Protein AF-A0A8K1C654-F1 (afdb_monomer_lite)

pLDDT: mean 76.49, std 17.49, range [36.84, 96.5]

Structure (mmCIF, N/CA/C/O backbone):
data_AF-A0A8K1C654-F1
#
_entry.id   AF-A0A8K1C654-F1
#
loop_
_atom_site.group_PDB
_atom_site.id
_atom_site.type_symbol
_atom_site.label_atom_id
_atom_site.label_alt_id
_atom_site.label_comp_id
_atom_site.label_asym_id
_atom_site.label_entity_id
_atom_site.label_seq_id
_atom_site.pdbx_PDB_ins_code
_atom_site.Cartn_x
_atom_site.Cartn_y
_atom_site.Cartn_z
_atom_site.occupancy
_atom_site.B_iso_or_equiv
_atom_site.auth_seq_id
_atom_site.auth_comp_id
_atom_site.auth_asym_id
_atom_site.auth_atom_id
_atom_site.pdbx_PDB_model_num
ATOM 1 N N . MET A 1 1 ? -2.572 26.449 1.971 1.00 36.84 1 MET A N 1
ATOM 2 C CA . MET A 1 1 ? -2.822 25.051 1.537 1.00 36.84 1 MET A CA 1
ATOM 3 C C . MET A 1 1 ? -2.117 24.700 0.205 1.00 36.84 1 MET A C 1
ATOM 5 O O . MET A 1 1 ? -2.751 24.162 -0.690 1.00 36.84 1 MET A O 1
ATOM 9 N N . GLY A 1 2 ? -0.809 24.966 0.034 1.00 41.00 2 GLY A N 1
ATOM 10 C CA . GLY A 1 2 ? -0.188 24.984 -1.315 1.00 41.00 2 GLY A CA 1
ATOM 11 C C . GLY A 1 2 ? 1.053 24.114 -1.557 1.00 41.00 2 GLY A C 1
ATOM 12 O O . GLY A 1 2 ? 1.632 24.205 -2.636 1.00 41.00 2 GLY A O 1
ATOM 13 N N . LYS A 1 3 ? 1.499 23.308 -0.580 1.00 36.88 3 LYS A N 1
ATOM 14 C CA . LYS A 1 3 ? 2.767 22.553 -0.691 1.00 36.88 3 LYS A CA 1
ATOM 15 C C . LYS A 1 3 ? 2.602 21.093 -1.140 1.00 36.88 3 LYS A C 1
ATOM 17 O O . LYS A 1 3 ? 3.445 20.599 -1.872 1.00 36.88 3 LYS A O 1
ATOM 22 N N . ARG A 1 4 ? 1.498 20.420 -0.781 1.00 42.66 4 ARG A N 1
ATOM 23 C CA . ARG A 1 4 ? 1.292 18.989 -1.105 1.00 42.66 4 ARG A CA 1
ATOM 24 C C . ARG A 1 4 ? 0.936 18.721 -2.575 1.00 42.66 4 ARG A C 1
ATOM 26 O O . ARG A 1 4 ? 1.302 17.676 -3.088 1.00 42.66 4 ARG A O 1
ATOM 33 N N . LYS A 1 5 ? 0.261 19.658 -3.261 1.00 37.62 5 LYS A N 1
ATOM 34 C CA . LYS A 1 5 ? -0.051 19.527 -4.701 1.00 37.62 5 LYS A CA 1
ATOM 35 C C . LYS A 1 5 ? 1.206 19.586 -5.579 1.00 37.62 5 LYS A C 1
ATOM 37 O O . LYS A 1 5 ? 1.345 18.761 -6.470 1.00 37.62 5 LYS A O 1
ATOM 42 N N . ARG A 1 6 ? 2.152 20.473 -5.246 1.00 40.56 6 ARG A N 1
ATOM 43 C CA . ARG A 1 6 ? 3.426 20.620 -5.971 1.00 40.56 6 ARG A CA 1
ATOM 44 C C . ARG A 1 6 ? 4.275 19.346 -5.964 1.00 40.56 6 ARG A C 1
ATOM 46 O O . ARG A 1 6 ? 4.828 18.999 -6.994 1.00 40.56 6 ARG A O 1
ATOM 53 N N . GLY A 1 7 ? 4.311 18.616 -4.846 1.00 48.00 7 GLY A N 1
ATOM 54 C CA . GLY A 1 7 ? 5.056 17.354 -4.759 1.00 48.00 7 GLY A CA 1
ATOM 55 C C . GLY A 1 7 ? 4.501 16.237 -5.650 1.00 48.00 7 GLY A C 1
ATOM 56 O O . GLY A 1 7 ? 5.268 15.397 -6.097 1.00 48.00 7 GLY A O 1
ATOM 57 N N . ASN A 1 8 ? 3.193 16.241 -5.942 1.00 46.19 8 ASN A N 1
ATOM 58 C CA . ASN A 1 8 ? 2.560 15.255 -6.827 1.00 46.19 8 ASN A CA 1
ATOM 59 C C . ASN A 1 8 ? 2.776 15.568 -8.317 1.00 46.19 8 ASN A C 1
ATOM 61 O O . ASN A 1 8 ? 2.982 14.646 -9.094 1.00 46.19 8 ASN A O 1
ATOM 65 N N . GLU A 1 9 ? 2.751 16.845 -8.707 1.00 50.00 9 GLU A N 1
ATOM 66 C CA . GLU A 1 9 ? 3.014 17.272 -10.093 1.00 50.00 9 GLU A CA 1
ATOM 67 C C . GLU A 1 9 ? 4.496 17.111 -10.461 1.00 50.00 9 GLU A C 1
ATOM 69 O O . GLU A 1 9 ? 4.834 16.616 -11.534 1.00 50.00 9 GLU A O 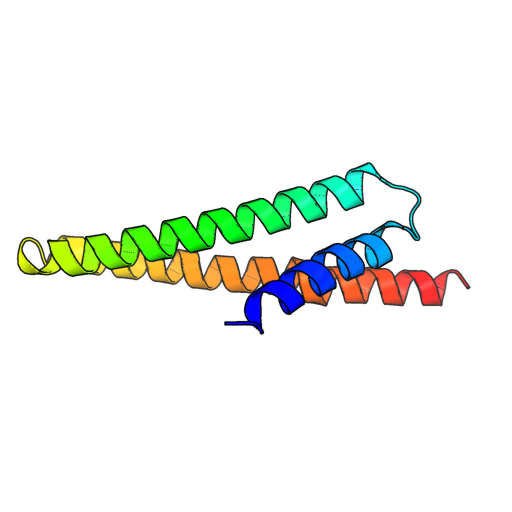1
ATOM 74 N N . GLU A 1 10 ? 5.397 17.445 -9.534 1.00 54.31 10 GLU A N 1
ATOM 75 C CA . GLU A 1 10 ? 6.838 17.228 -9.698 1.00 54.31 10 GLU A CA 1
ATOM 76 C C . GLU A 1 10 ? 7.189 15.728 -9.753 1.00 54.31 10 GLU A C 1
ATOM 78 O O . GLU A 1 10 ? 8.169 15.323 -10.376 1.00 54.31 10 GLU A O 1
ATOM 83 N N . PHE A 1 11 ? 6.363 14.896 -9.118 1.00 53.69 11 PHE A N 1
ATOM 84 C CA . PHE A 1 11 ? 6.481 13.447 -9.101 1.00 53.69 11 PHE A CA 1
ATOM 85 C C . PHE A 1 11 ? 6.057 12.801 -10.434 1.00 53.69 11 PHE A C 1
ATOM 87 O O . PHE A 1 11 ? 6.829 12.027 -11.003 1.00 53.69 11 PHE A O 1
ATOM 94 N N . ASP A 1 12 ? 4.890 13.169 -10.974 1.00 54.09 12 ASP A N 1
ATOM 95 C CA . ASP A 1 12 ? 4.419 12.651 -12.268 1.00 54.09 12 ASP A CA 1
ATOM 96 C C . ASP A 1 12 ? 5.346 13.086 -13.421 1.00 54.09 12 ASP A C 1
ATOM 98 O O . ASP A 1 12 ? 5.575 12.318 -14.359 1.00 54.09 12 ASP A O 1
ATOM 102 N N . SER A 1 13 ? 5.946 14.280 -13.312 1.00 57.28 13 SER A N 1
ATOM 103 C CA . SER A 1 13 ? 6.970 14.774 -14.242 1.00 57.28 13 SER A CA 1
ATOM 104 C C . SER A 1 13 ? 8.271 13.962 -14.170 1.00 57.28 13 SER A C 1
ATOM 106 O O . SER A 1 13 ? 8.830 13.605 -15.205 1.00 57.28 13 SER A O 1
ATOM 108 N N . LYS A 1 14 ? 8.751 13.625 -12.962 1.00 56.38 14 LYS A N 1
ATOM 109 C CA . LYS A 1 14 ? 10.006 12.869 -12.762 1.00 56.38 14 LYS A CA 1
ATOM 110 C C . LYS A 1 14 ? 9.889 11.391 -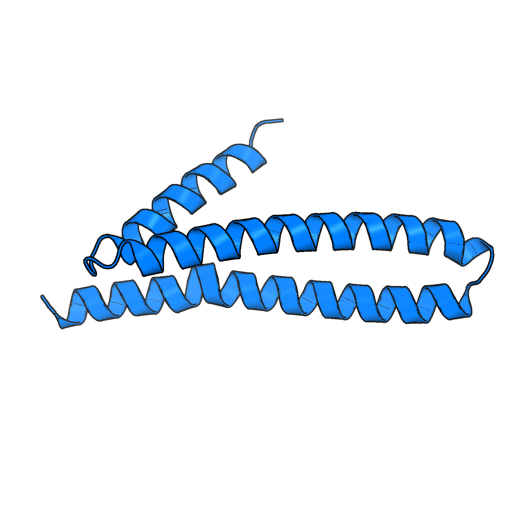13.140 1.00 56.38 14 LYS A C 1
ATOM 112 O O . LYS A 1 14 ? 10.870 10.817 -13.603 1.00 56.38 14 LYS A O 1
ATOM 117 N N . LEU A 1 15 ? 8.716 10.774 -12.966 1.00 57.22 15 LEU A N 1
ATOM 118 C CA . LEU A 1 15 ? 8.453 9.429 -13.491 1.00 57.22 15 LEU A CA 1
ATOM 119 C C . LEU A 1 15 ? 8.461 9.414 -15.021 1.00 57.22 15 LEU A C 1
ATOM 121 O O . LEU A 1 15 ? 9.067 8.525 -15.612 1.00 57.22 15 LEU A O 1
ATOM 125 N N . GLY A 1 16 ? 7.841 10.416 -15.654 1.00 55.72 16 GLY A N 1
ATOM 126 C CA . GLY A 1 16 ? 7.908 10.594 -17.105 1.00 55.72 16 GLY A CA 1
ATOM 127 C C . GLY A 1 16 ? 9.354 10.660 -17.598 1.00 55.72 16 GLY A C 1
ATOM 128 O O . GLY A 1 16 ? 9.735 9.907 -18.485 1.00 55.72 16 GLY A O 1
ATOM 129 N N . GLU A 1 17 ? 10.204 11.469 -16.960 1.00 56.44 17 GLU A N 1
ATOM 130 C CA . GLU A 1 17 ? 11.631 11.567 -17.310 1.00 56.44 17 GLU A CA 1
ATOM 131 C C . GLU A 1 17 ? 12.401 10.246 -17.175 1.00 56.44 17 GLU A C 1
ATOM 133 O O . GLU A 1 17 ? 13.303 9.992 -17.966 1.00 56.44 17 GLU A O 1
ATOM 138 N N . VAL A 1 18 ? 12.064 9.398 -16.201 1.00 56.94 18 VAL A N 1
ATOM 139 C CA . VAL A 1 18 ? 12.733 8.104 -15.979 1.00 56.94 18 VAL A CA 1
ATOM 140 C C . VAL A 1 18 ? 12.404 7.090 -17.081 1.00 56.94 18 VAL A C 1
ATOM 142 O O . VAL A 1 18 ? 13.286 6.343 -17.499 1.00 56.94 18 VAL A O 1
ATOM 145 N N . PHE A 1 19 ? 11.170 7.088 -17.589 1.00 55.69 19 PHE A N 1
ATOM 146 C CA . PHE A 1 19 ? 10.712 6.112 -18.587 1.00 55.69 19 PHE A CA 1
ATOM 147 C C . PHE A 1 19 ? 10.751 6.620 -20.040 1.00 55.69 19 PHE A C 1
ATOM 149 O O . PHE A 1 19 ? 10.790 5.809 -20.967 1.00 55.69 19 PHE A O 1
ATOM 156 N N . LEU A 1 20 ? 10.839 7.938 -20.262 1.00 50.25 20 LEU A N 1
ATOM 157 C CA . LEU A 1 20 ? 10.991 8.540 -21.595 1.00 50.25 20 LEU A CA 1
ATOM 158 C C . LEU A 1 20 ? 12.315 8.172 -22.288 1.00 50.25 20 LEU A C 1
ATOM 160 O O . LEU A 1 20 ? 12.375 8.197 -23.514 1.00 50.25 20 LEU A O 1
ATOM 164 N N . PHE A 1 21 ? 13.362 7.783 -21.550 1.00 49.09 21 PHE A N 1
ATOM 165 C CA . PHE A 1 21 ? 14.647 7.388 -22.152 1.00 49.09 21 PHE A CA 1
ATOM 166 C C . PHE A 1 21 ? 14.704 5.923 -22.628 1.00 49.09 21 PHE A C 1
ATOM 168 O O . PHE A 1 21 ? 15.678 5.556 -23.278 1.00 49.09 21 PHE A O 1
ATOM 175 N N . GLY A 1 22 ? 13.681 5.098 -22.356 1.00 50.28 22 GLY A N 1
ATOM 176 C CA . GLY A 1 22 ? 13.646 3.681 -22.757 1.00 50.28 22 GLY A CA 1
ATOM 177 C C . GLY A 1 22 ? 12.711 3.338 -23.924 1.00 50.28 22 GLY A C 1
ATOM 178 O O . GLY A 1 22 ? 12.732 2.209 -24.398 1.00 50.28 22 GLY A O 1
ATOM 179 N N . GLY A 1 23 ? 11.863 4.266 -24.386 1.00 51.34 23 GLY A N 1
ATOM 180 C CA . GLY A 1 23 ? 10.869 3.971 -25.431 1.00 51.34 23 GLY A CA 1
ATOM 181 C C . GLY A 1 23 ? 9.731 3.033 -24.990 1.00 51.34 23 GLY A C 1
ATOM 182 O O . GLY A 1 23 ? 8.987 2.529 -25.829 1.00 51.34 23 GLY A O 1
ATOM 183 N N . GLU A 1 24 ? 9.546 2.810 -23.687 1.00 64.81 24 GLU A N 1
ATOM 184 C CA . GLU A 1 24 ? 8.541 1.884 -23.157 1.00 64.81 24 GLU A CA 1
ATOM 185 C C . GLU A 1 24 ? 7.398 2.630 -22.456 1.00 64.81 24 GLU A C 1
ATOM 187 O O . GLU A 1 24 ? 7.282 2.635 -21.231 1.00 64.81 24 GLU A O 1
ATOM 192 N N . ALA A 1 25 ? 6.481 3.215 -23.235 1.00 64.62 25 ALA A N 1
ATOM 193 C CA . ALA A 1 25 ? 5.264 3.868 -22.723 1.00 64.62 25 ALA A CA 1
ATOM 194 C C . ALA A 1 25 ? 4.449 2.983 -21.748 1.00 64.62 25 ALA A C 1
ATOM 196 O O . ALA A 1 25 ? 3.713 3.477 -20.892 1.00 64.62 25 ALA A O 1
ATOM 197 N N . ARG A 1 26 ? 4.595 1.654 -21.853 1.00 65.94 26 ARG A N 1
ATOM 198 C CA . ARG A 1 26 ? 3.997 0.678 -20.931 1.00 65.94 26 ARG A CA 1
ATOM 199 C C . ARG A 1 26 ? 4.616 0.728 -19.533 1.00 65.94 26 ARG A C 1
ATOM 201 O O . ARG A 1 26 ? 3.873 0.634 -18.561 1.00 65.94 26 ARG A O 1
ATOM 208 N N . ALA A 1 27 ? 5.931 0.897 -19.431 1.00 70.31 27 ALA A N 1
ATOM 209 C CA . ALA A 1 27 ? 6.642 0.961 -18.160 1.00 70.31 27 ALA A CA 1
ATOM 210 C C . ALA A 1 27 ? 6.354 2.285 -17.426 1.00 70.31 27 ALA A C 1
ATOM 212 O O . ALA A 1 27 ? 6.072 2.278 -16.228 1.00 70.31 27 ALA A O 1
ATOM 213 N N . GLU A 1 28 ? 6.274 3.401 -18.163 1.00 72.75 28 GLU A N 1
ATOM 214 C CA . GLU A 1 28 ? 5.834 4.693 -17.614 1.00 72.75 28 GLU A CA 1
ATOM 215 C C . GLU A 1 28 ? 4.412 4.615 -17.050 1.00 72.75 28 GLU A C 1
ATOM 217 O O . GLU A 1 28 ? 4.146 5.044 -15.924 1.00 72.75 28 GLU A O 1
ATOM 222 N N . LYS A 1 29 ? 3.489 4.031 -17.826 1.00 77.75 29 LYS A N 1
ATOM 223 C CA . LYS A 1 29 ? 2.106 3.833 -17.395 1.00 77.75 29 LYS A CA 1
ATOM 224 C C . LYS A 1 29 ? 2.039 2.942 -16.155 1.00 77.75 29 LYS A C 1
ATOM 226 O O . LYS A 1 29 ? 1.349 3.300 -15.208 1.00 77.75 29 LYS A O 1
ATOM 231 N N . ALA A 1 30 ? 2.777 1.832 -16.129 1.00 76.62 30 ALA A N 1
ATOM 232 C CA . ALA A 1 30 ? 2.819 0.934 -14.977 1.00 76.62 30 ALA A CA 1
ATOM 233 C C . ALA A 1 30 ? 3.328 1.642 -13.710 1.00 76.62 30 ALA A C 1
ATOM 235 O O . ALA A 1 30 ? 2.754 1.461 -12.638 1.00 76.62 30 ALA A O 1
ATOM 236 N N . ALA A 1 31 ? 4.351 2.494 -13.823 1.00 77.12 31 ALA A N 1
ATOM 237 C CA . ALA A 1 31 ? 4.867 3.257 -12.690 1.00 77.12 31 ALA A CA 1
ATOM 238 C C . ALA A 1 31 ? 3.881 4.328 -12.193 1.00 77.12 31 ALA A C 1
ATOM 240 O O . ALA A 1 31 ? 3.714 4.496 -10.983 1.00 77.12 31 ALA A O 1
ATOM 241 N N . LYS A 1 32 ? 3.187 5.017 -13.109 1.00 79.88 32 LYS A N 1
ATOM 242 C CA . LYS A 1 32 ? 2.111 5.966 -12.771 1.00 79.88 32 LYS A CA 1
ATOM 243 C C . LYS A 1 32 ? 0.930 5.267 -12.094 1.00 79.88 32 LYS A C 1
ATOM 245 O O . LYS A 1 32 ? 0.453 5.741 -11.062 1.00 79.88 32 LYS A O 1
ATOM 250 N N . ASP A 1 33 ? 0.502 4.127 -12.633 1.00 83.56 33 ASP A N 1
ATOM 251 C CA . ASP A 1 33 ? -0.569 3.303 -12.065 1.00 83.56 33 ASP A CA 1
ATOM 252 C C . ASP A 1 33 ? -0.180 2.824 -10.654 1.00 83.56 33 ASP A C 1
ATOM 254 O O . ASP A 1 33 ? -0.957 2.975 -9.709 1.00 83.56 33 ASP A O 1
ATOM 258 N N . LEU A 1 34 ? 1.056 2.340 -10.471 1.00 83.38 34 LEU A N 1
ATOM 259 C CA . LEU A 1 34 ? 1.572 1.921 -9.167 1.00 83.38 34 LEU A CA 1
ATOM 260 C C . LEU A 1 34 ? 1.598 3.079 -8.162 1.00 83.38 34 LEU A C 1
ATOM 262 O O . LEU A 1 34 ? 1.133 2.927 -7.035 1.00 83.38 34 LEU A O 1
ATOM 266 N N . ALA A 1 35 ? 2.077 4.254 -8.563 1.00 83.81 35 ALA A N 1
ATOM 267 C CA . ALA A 1 35 ? 2.115 5.419 -7.688 1.00 83.81 35 ALA A CA 1
ATOM 268 C C . ALA A 1 35 ? 0.719 5.916 -7.283 1.00 83.81 35 ALA A C 1
ATOM 270 O O . ALA A 1 35 ? 0.503 6.330 -6.141 1.00 83.81 35 ALA A O 1
ATOM 271 N N . SER A 1 36 ? -0.244 5.865 -8.207 1.00 87.75 36 SER A N 1
ATOM 272 C CA . SER A 1 36 ? -1.650 6.155 -7.914 1.00 87.75 36 SER A CA 1
ATOM 273 C C . SER A 1 36 ? -2.216 5.160 -6.897 1.00 87.75 36 SER A C 1
ATOM 275 O O . SER A 1 36 ? -2.815 5.563 -5.896 1.00 87.75 36 SER A O 1
ATOM 277 N N . ASN A 1 37 ? -1.940 3.867 -7.088 1.00 88.31 37 ASN A N 1
ATOM 278 C CA . ASN A 1 37 ? -2.363 2.815 -6.169 1.00 88.31 37 ASN A CA 1
ATOM 279 C C . ASN A 1 37 ? -1.751 2.992 -4.774 1.00 88.31 37 ASN A C 1
ATOM 281 O O . ASN A 1 37 ? -2.480 2.917 -3.791 1.00 88.31 37 ASN A O 1
ATOM 285 N N . LEU A 1 38 ? -0.461 3.332 -4.661 1.00 89.50 38 LEU A N 1
ATOM 286 C CA . LEU A 1 38 ? 0.178 3.618 -3.368 1.00 89.50 38 LEU A CA 1
AT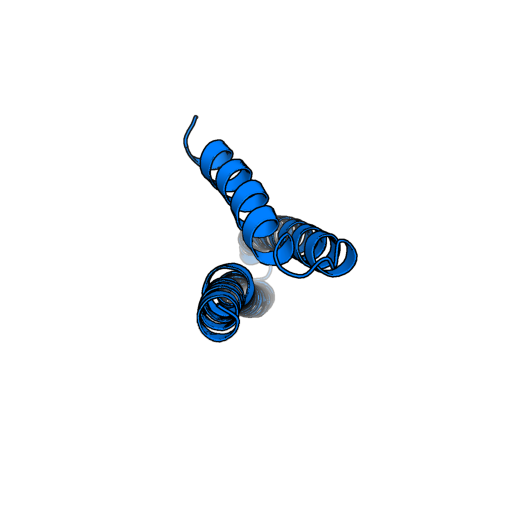OM 287 C C . LEU A 1 38 ? -0.503 4.785 -2.631 1.00 89.50 38 LEU A C 1
ATOM 289 O O . LEU A 1 38 ? -0.749 4.701 -1.425 1.00 89.50 38 LEU A O 1
ATOM 293 N N . LYS A 1 39 ? -0.888 5.852 -3.349 1.00 89.12 39 LYS A N 1
ATOM 294 C CA . LYS A 1 39 ? -1.646 6.978 -2.770 1.00 89.12 39 LYS A CA 1
ATOM 295 C C . LYS A 1 39 ? -3.019 6.537 -2.257 1.00 89.12 39 LYS A C 1
ATOM 297 O O . LYS A 1 39 ? -3.439 6.982 -1.186 1.00 89.12 39 LYS A O 1
ATOM 302 N N . LEU A 1 40 ? -3.720 5.687 -3.009 1.00 93.25 40 LEU A N 1
ATOM 303 C CA . LEU A 1 40 ? -5.016 5.140 -2.603 1.00 93.25 40 LEU A CA 1
ATOM 304 C C . LEU A 1 40 ? -4.879 4.243 -1.371 1.00 93.25 40 LEU A C 1
ATOM 306 O O . LEU A 1 40 ? -5.602 4.454 -0.397 1.00 93.25 40 LEU A O 1
ATOM 310 N N . THR A 1 41 ? -3.920 3.318 -1.368 1.00 92.62 41 THR A N 1
ATOM 311 C CA . THR A 1 41 ? -3.671 2.410 -0.242 1.00 92.62 41 THR A CA 1
ATOM 312 C C . THR A 1 41 ? -3.317 3.176 1.026 1.00 92.62 41 THR A C 1
ATOM 314 O O . THR A 1 41 ? -3.892 2.897 2.074 1.00 92.62 41 THR A O 1
ATOM 317 N N . ARG A 1 42 ? -2.474 4.218 0.946 1.00 92.56 42 ARG A N 1
ATOM 318 C CA . ARG A 1 42 ? -2.202 5.090 2.102 1.00 92.56 42 ARG A CA 1
ATOM 319 C C . ARG A 1 42 ? -3.472 5.735 2.645 1.00 92.56 42 ARG A C 1
ATOM 321 O O . ARG A 1 42 ? -3.706 5.725 3.848 1.00 92.56 42 ARG A O 1
ATOM 328 N N . ARG A 1 43 ? -4.315 6.278 1.7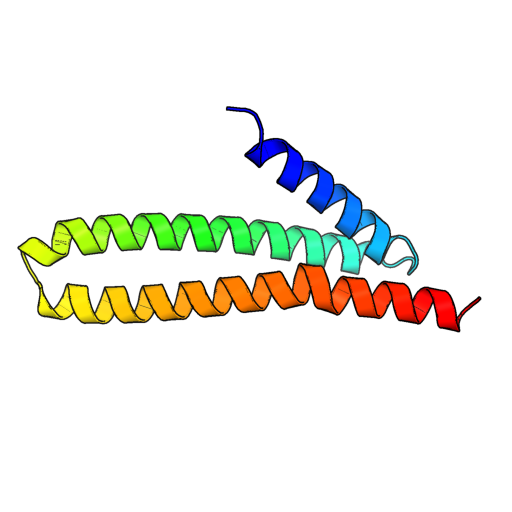64 1.00 93.88 43 ARG A N 1
ATOM 329 C CA . ARG A 1 43 ? -5.568 6.917 2.180 1.00 93.88 43 ARG A CA 1
ATOM 330 C C . ARG A 1 43 ? -6.517 5.923 2.852 1.00 93.88 43 ARG A C 1
ATOM 332 O O . ARG A 1 43 ? -7.194 6.299 3.805 1.00 93.88 43 ARG A O 1
ATOM 339 N N . ILE A 1 44 ? -6.573 4.685 2.364 1.00 94.50 44 ILE A N 1
ATOM 340 C CA . ILE A 1 44 ? -7.342 3.604 2.990 1.00 94.50 44 ILE A CA 1
ATOM 341 C C . ILE A 1 44 ? -6.758 3.275 4.369 1.00 94.50 44 ILE A C 1
ATOM 343 O O . ILE A 1 44 ? -7.516 3.241 5.336 1.00 94.50 44 ILE A O 1
ATOM 347 N N . ASN A 1 45 ? -5.433 3.134 4.485 1.00 95.06 45 ASN A N 1
ATOM 348 C CA . ASN A 1 45 ? -4.750 2.874 5.756 1.00 95.06 45 ASN A CA 1
ATOM 349 C C . ASN A 1 45 ? -5.070 3.954 6.807 1.00 95.06 45 ASN A C 1
ATOM 351 O O . ASN A 1 45 ? -5.453 3.641 7.932 1.00 95.06 45 ASN A O 1
ATOM 355 N N . ASP A 1 46 ? -5.027 5.232 6.417 1.00 92.88 46 ASP A N 1
ATOM 356 C CA . ASP A 1 46 ? -5.371 6.364 7.289 1.00 92.88 46 ASP A CA 1
ATOM 357 C C . ASP A 1 46 ? -6.833 6.330 7.768 1.00 92.88 46 ASP A C 1
ATOM 359 O O . ASP A 1 46 ? -7.141 6.728 8.895 1.00 92.88 46 ASP A O 1
ATOM 363 N N . ILE A 1 47 ? -7.760 5.906 6.901 1.00 96.50 47 ILE A N 1
ATOM 364 C CA . ILE A 1 47 ? -9.182 5.769 7.248 1.00 96.50 47 ILE A CA 1
ATOM 365 C C . ILE A 1 47 ? -9.364 4.622 8.241 1.00 96.50 47 ILE A C 1
ATOM 367 O O . ILE A 1 47 ? -10.032 4.810 9.258 1.00 96.50 47 ILE A O 1
ATOM 371 N N . LEU A 1 48 ? -8.744 3.472 7.974 1.00 95.31 48 LEU A N 1
ATOM 372 C CA . LEU A 1 48 ? -8.815 2.304 8.846 1.00 95.31 48 LEU A CA 1
ATOM 373 C C . LEU A 1 48 ? -8.231 2.609 10.225 1.00 95.31 48 LEU A C 1
ATOM 375 O O . LEU A 1 48 ? -8.895 2.337 11.217 1.00 95.31 48 LEU A O 1
ATOM 379 N N . ARG A 1 49 ? -7.079 3.285 10.312 1.00 94.19 49 ARG A N 1
ATOM 380 C CA . ARG A 1 49 ? -6.491 3.698 11.601 1.00 94.19 49 ARG A CA 1
ATOM 381 C C . ARG A 1 49 ? -7.418 4.587 12.419 1.00 94.19 49 ARG A C 1
ATOM 383 O O . ARG A 1 49 ? -7.565 4.403 13.625 1.00 94.19 49 ARG A O 1
ATOM 390 N N . LYS A 1 50 ? -8.087 5.546 11.770 1.00 93.75 50 LYS A N 1
ATOM 391 C CA . LYS A 1 50 ? -9.077 6.396 12.449 1.00 93.75 50 LYS A CA 1
ATOM 392 C C . LYS A 1 50 ? -10.249 5.585 12.975 1.00 93.75 50 LYS A C 1
ATOM 394 O O . LYS A 1 50 ? -10.740 5.886 14.058 1.00 93.75 50 LYS A O 1
ATOM 399 N N . GLU A 1 51 ? -10.717 4.607 12.212 1.00 93.75 51 GLU A N 1
ATOM 400 C CA . GLU A 1 51 ? -11.838 3.777 12.633 1.00 93.75 51 GLU A CA 1
ATOM 401 C C . GLU A 1 51 ? -11.434 2.819 13.757 1.00 93.75 51 GLU A C 1
ATOM 403 O O . GLU A 1 51 ? -12.111 2.783 14.779 1.00 93.75 51 GLU A O 1
ATOM 408 N N . VAL A 1 52 ? -10.274 2.166 13.652 1.00 93.31 52 VAL A N 1
ATOM 409 C CA . VAL A 1 52 ? -9.680 1.350 14.723 1.00 93.31 52 VAL A CA 1
ATOM 410 C C . VAL A 1 52 ? -9.541 2.158 16.012 1.00 93.31 52 VAL A C 1
ATOM 412 O O . VAL A 1 52 ? -9.976 1.708 17.067 1.00 93.31 52 VAL A O 1
ATOM 415 N N . SER A 1 53 ? -9.048 3.396 15.938 1.00 90.75 53 SER A N 1
ATOM 416 C CA . SER A 1 53 ? -8.936 4.277 17.107 1.00 90.75 53 SER A CA 1
ATOM 417 C C . SER A 1 53 ? -10.292 4.608 17.752 1.00 90.75 53 SER A C 1
ATOM 419 O O . SER A 1 53 ? -10.393 4.691 18.979 1.00 90.75 53 SER A O 1
ATOM 421 N N . LYS A 1 54 ? -11.360 4.771 16.958 1.00 91.62 54 LYS A N 1
ATOM 422 C CA . LYS A 1 54 ? -12.716 4.971 17.498 1.00 91.62 54 LYS A CA 1
ATOM 423 C C . LYS A 1 54 ? -13.254 3.704 18.155 1.00 91.62 54 LYS A C 1
ATOM 425 O O . LYS A 1 54 ? -13.805 3.785 19.251 1.00 91.62 54 LYS A O 1
ATOM 430 N N . GLN A 1 55 ? -13.099 2.564 17.482 1.00 89.44 55 GLN A N 1
ATOM 431 C CA . GLN A 1 55 ? -13.649 1.278 17.910 1.00 89.44 55 GLN A CA 1
ATOM 432 C C . GLN A 1 55 ? -12.867 0.659 19.077 1.00 89.44 55 GLN A C 1
ATOM 434 O O . GLN A 1 55 ? -13.443 -0.060 19.889 1.00 89.44 55 GLN A O 1
ATOM 439 N N . GLY A 1 56 ? -11.585 0.998 19.236 1.00 88.12 56 GLY A N 1
ATOM 440 C CA . GLY A 1 56 ? -10.730 0.494 20.315 1.00 88.12 56 GLY A CA 1
ATOM 441 C C . GLY A 1 56 ? -11.181 0.881 21.721 1.00 88.12 56 GLY A C 1
ATOM 442 O O . GLY A 1 56 ? -10.778 0.246 22.688 1.00 88.12 56 GLY A O 1
ATOM 443 N N . LYS A 1 57 ? -12.083 1.860 21.850 1.00 86.25 57 LYS A N 1
ATOM 444 C CA . LYS A 1 57 ? -12.756 2.163 23.123 1.00 86.25 57 LYS A CA 1
ATOM 445 C C . LYS A 1 57 ? -13.748 1.080 23.552 1.00 86.25 57 LYS A C 1
ATOM 447 O O . LYS A 1 57 ? -14.067 0.996 24.732 1.00 86.25 57 LYS A O 1
ATOM 452 N N . PHE A 1 58 ? -14.254 0.299 22.601 1.00 90.12 58 PHE A N 1
ATOM 453 C CA . PHE A 1 58 ? -15.257 -0.740 22.824 1.00 90.12 58 PHE A CA 1
ATOM 454 C C . PHE A 1 58 ? -14.641 -2.140 22.788 1.00 90.12 58 PHE A C 1
ATOM 456 O O . PHE A 1 58 ? -15.071 -3.004 23.544 1.00 90.12 58 PHE A O 1
ATOM 463 N N . VAL A 1 59 ? -13.632 -2.356 21.934 1.00 92.12 59 VAL A N 1
ATOM 464 C CA . VAL A 1 59 ? -12.966 -3.658 21.760 1.00 92.12 59 VAL A CA 1
ATOM 465 C C . VAL A 1 59 ? -11.439 -3.470 21.678 1.00 92.12 59 VAL A C 1
ATOM 467 O O . VAL A 1 59 ? -10.870 -3.471 20.584 1.00 92.12 59 VAL A O 1
ATOM 470 N N . PRO A 1 60 ? -10.759 -3.245 22.817 1.00 87.88 60 PRO A N 1
ATOM 471 C CA . PRO A 1 60 ? -9.359 -2.813 22.841 1.00 87.88 60 PRO A CA 1
ATOM 472 C C . PRO A 1 60 ? -8.370 -3.855 22.303 1.00 87.88 60 PRO A C 1
ATOM 474 O O . PRO A 1 60 ? -7.424 -3.484 21.616 1.00 87.88 60 PRO A O 1
ATOM 477 N N . GLU A 1 61 ? -8.596 -5.145 22.561 1.00 88.06 61 GLU A N 1
ATOM 478 C CA . GLU A 1 61 ? -7.704 -6.228 22.111 1.00 88.06 61 GLU A CA 1
ATOM 479 C C . GLU A 1 61 ? -7.686 -6.336 20.578 1.00 88.06 61 GLU A C 1
ATOM 481 O O . GLU A 1 61 ? -6.630 -6.239 19.958 1.00 88.06 61 GLU A O 1
ATOM 486 N N . VAL A 1 62 ? -8.869 -6.389 19.955 1.00 86.12 62 VAL A N 1
ATOM 487 C CA . VAL A 1 62 ? -9.015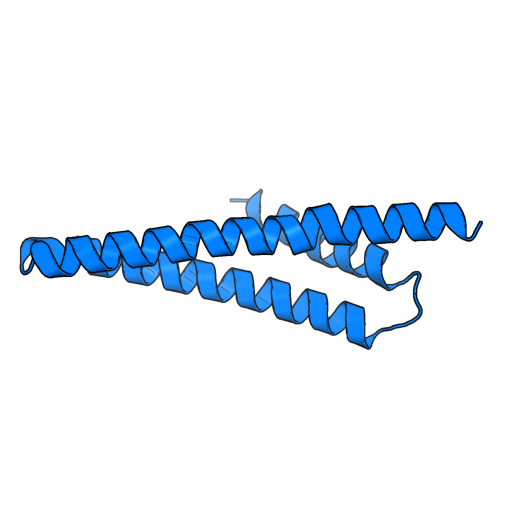 -6.414 18.487 1.00 86.12 62 VAL A CA 1
ATOM 488 C C . VAL A 1 62 ? -8.456 -5.140 17.849 1.00 86.12 62 VAL A C 1
ATOM 490 O O . VAL A 1 62 ? -7.842 -5.186 16.785 1.00 86.12 62 VAL A O 1
ATOM 493 N N . ALA A 1 63 ? -8.642 -3.983 18.490 1.00 89.19 63 ALA A N 1
ATOM 494 C CA . ALA A 1 63 ? -8.087 -2.733 17.987 1.00 89.19 63 ALA A CA 1
ATOM 495 C C . ALA A 1 63 ? -6.554 -2.702 18.033 1.00 89.19 63 ALA A C 1
ATOM 497 O O . ALA A 1 63 ? -5.944 -2.143 17.125 1.00 89.19 63 ALA A O 1
ATOM 498 N N . SER A 1 64 ? -5.935 -3.317 19.044 1.00 90.81 64 SER A N 1
ATOM 499 C CA . SER A 1 64 ? -4.477 -3.422 19.143 1.00 90.81 64 SER A CA 1
ATOM 500 C C . SER A 1 64 ? -3.892 -4.287 18.024 1.00 90.81 64 SER A C 1
ATOM 502 O O . SER A 1 64 ? -2.913 -3.890 17.396 1.00 90.81 64 SER A O 1
ATOM 504 N N . GLU A 1 65 ? -4.500 -5.442 17.743 1.00 91.75 65 GLU A N 1
ATOM 505 C CA . GLU A 1 65 ? -4.068 -6.325 16.648 1.00 91.75 65 GLU A CA 1
ATOM 506 C C . GLU A 1 65 ? -4.210 -5.640 15.282 1.00 91.75 65 GLU A C 1
ATOM 508 O O . GLU A 1 65 ? -3.300 -5.678 14.451 1.00 91.75 65 GLU A O 1
ATOM 513 N N . LEU A 1 66 ? -5.335 -4.952 15.061 1.00 93.06 66 LEU A N 1
ATOM 514 C CA . LEU A 1 66 ? -5.563 -4.201 13.829 1.00 93.06 66 LEU A CA 1
ATOM 515 C C . LEU A 1 66 ? -4.600 -3.019 13.682 1.00 93.06 66 LEU A C 1
ATOM 517 O O . LEU A 1 66 ? -4.130 -2.770 12.576 1.00 93.06 66 LEU A O 1
ATOM 521 N N . ASP A 1 67 ? -4.285 -2.289 14.755 1.00 92.31 67 ASP A N 1
ATOM 522 C CA . ASP A 1 67 ? -3.333 -1.176 14.678 1.00 92.31 67 ASP A CA 1
ATOM 523 C C . ASP A 1 67 ? -1.920 -1.658 14.325 1.00 92.31 67 ASP A C 1
ATOM 525 O O . ASP A 1 67 ? -1.250 -1.031 13.499 1.00 92.31 67 ASP A O 1
ATOM 529 N N . GLN A 1 68 ? -1.503 -2.812 14.860 1.00 94.00 68 GLN A N 1
ATOM 530 C CA . GLN A 1 68 ? -0.240 -3.444 14.484 1.00 94.00 68 GLN A CA 1
ATOM 531 C C . GLN A 1 68 ? -0.217 -3.809 12.993 1.00 94.00 68 GLN A C 1
ATOM 533 O O . GLN A 1 68 ? 0.714 -3.426 12.285 1.00 94.00 68 GLN A O 1
ATOM 538 N N . ALA A 1 69 ? -1.266 -4.461 12.485 1.00 94.25 69 ALA A N 1
ATOM 539 C CA . ALA A 1 69 ? -1.362 -4.795 11.064 1.00 94.25 69 ALA A CA 1
ATOM 540 C C . ALA A 1 69 ? -1.344 -3.539 10.166 1.00 94.25 69 ALA A C 1
ATOM 542 O O . ALA A 1 69 ? -0.672 -3.504 9.135 1.00 94.25 69 ALA A O 1
ATOM 543 N N . LEU A 1 70 ? -2.037 -2.467 10.565 1.00 95.12 70 LEU A N 1
ATOM 544 C CA . LEU A 1 70 ? -2.043 -1.192 9.833 1.00 95.12 70 LEU A CA 1
ATOM 545 C C . LEU A 1 70 ? -0.684 -0.477 9.881 1.00 95.12 70 LEU A C 1
ATOM 547 O O . LEU A 1 70 ? -0.341 0.263 8.953 1.00 95.12 70 LEU A O 1
ATOM 551 N N . HIS A 1 71 ? 0.097 -0.689 10.941 1.00 94.38 71 HIS A N 1
ATOM 552 C CA . HIS A 1 71 ? 1.468 -0.201 11.025 1.00 94.38 71 HIS A CA 1
ATOM 553 C C . HIS A 1 71 ? 2.406 -0.964 10.083 1.00 94.38 71 HIS A C 1
ATOM 555 O O . HIS A 1 71 ? 3.206 -0.344 9.385 1.00 94.38 71 HIS A O 1
ATOM 561 N N . GLU A 1 72 ? 2.268 -2.286 9.979 1.00 95.81 72 GLU A N 1
ATOM 562 C CA . GLU A 1 72 ? 3.020 -3.084 9.001 1.00 95.81 72 GLU A CA 1
ATOM 563 C C . GLU A 1 72 ? 2.709 -2.645 7.562 1.00 95.81 72 GLU A C 1
ATOM 565 O O . GLU A 1 72 ? 3.621 -2.453 6.754 1.00 95.81 72 GLU A O 1
ATOM 570 N N . VAL A 1 73 ? 1.436 -2.374 7.251 1.00 93.75 73 VAL A N 1
ATOM 571 C CA . VAL A 1 73 ? 1.034 -1.803 5.953 1.00 93.75 73 VAL A CA 1
ATOM 572 C C . VAL A 1 73 ? 1.700 -0.443 5.706 1.00 93.75 73 VAL A C 1
ATOM 574 O O . VAL A 1 73 ? 2.130 -0.164 4.588 1.00 93.75 73 VAL A O 1
ATOM 577 N N . GLU A 1 74 ? 1.816 0.411 6.725 1.00 93.88 74 GLU A N 1
ATOM 578 C CA . GLU A 1 74 ? 2.494 1.708 6.616 1.00 93.88 74 GLU A CA 1
ATOM 579 C C . GLU A 1 74 ? 3.990 1.561 6.296 1.00 93.88 74 GLU A C 1
ATOM 581 O O . GLU A 1 74 ? 4.500 2.272 5.425 1.00 93.88 74 GLU A O 1
ATOM 586 N N . ILE A 1 75 ? 4.677 0.609 6.936 1.00 94.81 75 ILE A N 1
ATOM 587 C CA . ILE A 1 75 ? 6.083 0.290 6.649 1.00 94.81 75 ILE A CA 1
ATOM 588 C C . ILE A 1 75 ? 6.237 -0.157 5.191 1.00 94.81 75 ILE A C 1
ATOM 590 O O . ILE A 1 75 ? 7.048 0.408 4.455 1.00 94.81 75 ILE A O 1
ATOM 594 N N . LEU A 1 76 ? 5.408 -1.102 4.740 1.00 93.88 76 LEU A N 1
ATOM 595 C CA . LEU A 1 76 ? 5.444 -1.604 3.363 1.00 93.88 76 LEU A CA 1
ATOM 596 C C . LEU A 1 76 ? 5.149 -0.503 2.335 1.00 93.88 76 LEU A C 1
ATOM 598 O O . LEU A 1 76 ? 5.770 -0.457 1.272 1.00 93.88 76 LEU A O 1
ATOM 602 N N . LEU A 1 77 ? 4.238 0.424 2.647 1.00 91.19 77 LEU A N 1
ATOM 603 C CA . LEU A 1 77 ? 3.979 1.590 1.802 1.00 91.19 77 LEU A CA 1
ATOM 604 C C . LEU A 1 77 ? 5.214 2.487 1.673 1.00 91.19 77 LEU A C 1
ATOM 606 O O . LEU A 1 77 ? 5.509 2.957 0.574 1.00 91.19 77 LEU A O 1
ATOM 610 N N . HIS A 1 78 ? 5.940 2.722 2.767 1.00 88.38 78 HIS A N 1
ATOM 611 C CA . HIS A 1 78 ? 7.180 3.495 2.732 1.00 88.38 78 HIS A CA 1
ATOM 612 C C . HIS A 1 78 ? 8.274 2.808 1.912 1.00 88.38 78 HIS A C 1
ATOM 614 O O . HIS A 1 78 ? 8.954 3.474 1.127 1.00 88.38 78 HIS A O 1
ATOM 620 N N . GLU A 1 79 ? 8.425 1.492 2.042 1.00 91.69 79 GLU A N 1
ATOM 621 C CA . GLU A 1 79 ? 9.381 0.723 1.243 1.00 91.69 79 GLU A CA 1
ATOM 622 C C . GLU A 1 79 ? 9.041 0.759 -0.248 1.00 91.69 79 GLU A C 1
ATOM 624 O O . GLU A 1 79 ? 9.917 1.030 -1.073 1.00 91.69 79 GLU A O 1
ATOM 629 N N . ALA A 1 80 ? 7.767 0.568 -0.602 1.00 86.44 80 ALA A N 1
ATOM 630 C CA . ALA A 1 80 ? 7.310 0.621 -1.986 1.00 86.44 80 ALA A CA 1
ATOM 631 C C . ALA A 1 80 ? 7.556 1.998 -2.624 1.00 86.44 80 ALA A C 1
ATOM 633 O O . ALA A 1 80 ? 8.024 2.086 -3.761 1.00 86.44 80 ALA A O 1
ATOM 634 N N . GLU A 1 81 ? 7.304 3.085 -1.890 1.00 85.00 81 GLU A N 1
ATOM 635 C CA . GLU A 1 81 ? 7.620 4.438 -2.354 1.00 85.00 81 GLU A CA 1
ATOM 636 C C . GLU A 1 81 ? 9.118 4.673 -2.510 1.00 85.00 81 GLU A C 1
ATOM 638 O O . GLU A 1 81 ? 9.545 5.285 -3.490 1.00 85.00 81 GLU A O 1
ATOM 643 N N . ARG A 1 82 ? 9.932 4.181 -1.571 1.00 86.88 82 ARG A N 1
ATOM 644 C CA . ARG A 1 82 ? 11.390 4.285 -1.664 1.00 86.88 82 ARG A CA 1
ATOM 645 C C . ARG A 1 82 ? 11.894 3.602 -2.933 1.00 86.88 82 ARG A C 1
ATOM 647 O O . ARG A 1 82 ? 12.630 4.225 -3.697 1.00 86.88 82 ARG A O 1
ATOM 654 N N . ILE A 1 83 ? 11.456 2.369 -3.185 1.00 83.94 83 ILE A N 1
ATOM 655 C CA . ILE A 1 83 ? 11.839 1.603 -4.378 1.00 83.94 83 ILE A CA 1
ATOM 656 C C . ILE A 1 83 ? 11.439 2.366 -5.641 1.00 83.94 83 ILE A C 1
ATOM 658 O O . ILE A 1 83 ? 12.270 2.609 -6.518 1.00 83.94 83 ILE A O 1
ATOM 662 N N . LEU A 1 84 ? 10.179 2.800 -5.717 1.00 80.31 84 LEU A N 1
ATOM 663 C CA . LEU A 1 84 ? 9.653 3.455 -6.910 1.00 80.31 84 LEU A CA 1
ATOM 664 C C . LEU A 1 84 ?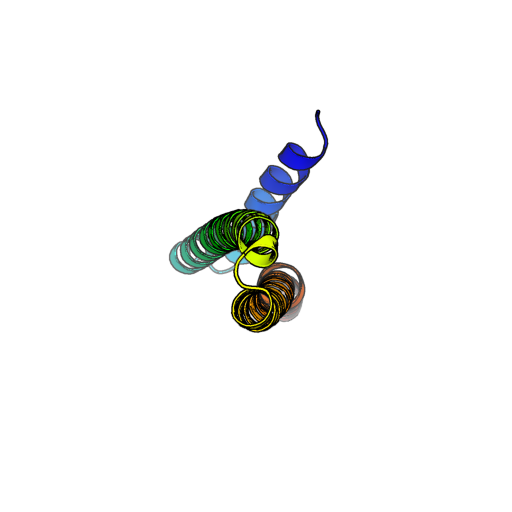 10.327 4.811 -7.183 1.00 80.31 84 LEU A C 1
ATOM 666 O O . LEU A 1 84 ? 10.551 5.161 -8.341 1.00 80.31 84 LEU A O 1
ATOM 670 N N . TYR A 1 85 ? 10.654 5.588 -6.146 1.00 74.31 85 TYR A N 1
ATOM 671 C CA . TYR A 1 85 ? 11.100 6.981 -6.304 1.00 74.31 85 TYR A CA 1
ATOM 672 C C . TYR A 1 85 ? 12.607 7.179 -6.222 1.00 74.31 85 TYR A C 1
ATOM 674 O O . TYR A 1 85 ? 13.127 8.154 -6.774 1.00 74.31 85 TYR A O 1
ATOM 682 N N . GLN A 1 86 ? 13.310 6.290 -5.529 1.00 77.75 86 GLN A N 1
ATOM 683 C CA . GLN A 1 86 ? 14.752 6.388 -5.329 1.00 77.75 86 GLN A CA 1
ATOM 684 C C . GLN A 1 86 ? 15.474 5.337 -6.161 1.00 77.75 86 GLN A C 1
ATOM 686 O O . GLN A 1 86 ? 16.286 5.701 -7.012 1.00 77.75 86 GLN A O 1
ATOM 691 N N . ASP A 1 87 ? 15.141 4.062 -5.969 1.00 79.25 87 ASP A N 1
ATOM 692 C CA . ASP A 1 87 ? 15.916 2.963 -6.548 1.00 79.25 87 ASP A CA 1
ATOM 693 C C . ASP A 1 87 ? 15.720 2.890 -8.065 1.00 79.25 87 ASP A C 1
ATOM 695 O O . ASP A 1 87 ? 16.694 2.962 -8.815 1.00 79.25 87 ASP A O 1
ATOM 699 N N . VAL A 1 88 ? 14.467 2.872 -8.536 1.00 75.50 88 VAL A N 1
ATOM 700 C CA . VAL A 1 88 ? 14.148 2.870 -9.977 1.00 75.50 88 VAL A CA 1
ATOM 701 C C . VAL A 1 88 ? 14.742 4.097 -10.674 1.00 75.50 88 VAL A C 1
ATOM 703 O O . VAL A 1 88 ? 15.337 3.990 -11.747 1.00 75.50 88 VAL A O 1
ATOM 706 N N . ARG A 1 89 ? 14.651 5.271 -10.040 1.00 70.12 89 ARG A N 1
ATOM 707 C CA . ARG A 1 89 ? 15.204 6.517 -10.583 1.00 70.12 89 ARG A CA 1
ATOM 708 C C . ARG A 1 89 ? 16.726 6.468 -10.704 1.00 70.12 89 ARG A C 1
ATOM 710 O O . ARG A 1 89 ? 17.276 6.930 -11.705 1.00 70.12 89 ARG A O 1
ATOM 717 N N . LYS A 1 90 ? 17.408 5.935 -9.690 1.00 73.12 90 LYS A N 1
ATOM 718 C CA . LYS A 1 90 ? 18.864 5.783 -9.693 1.00 73.12 90 LYS A CA 1
ATOM 719 C C . LYS A 1 90 ? 19.302 4.809 -10.783 1.00 73.12 90 LYS A C 1
ATOM 721 O O . LYS A 1 90 ? 20.160 5.169 -11.580 1.00 73.12 90 LYS A O 1
ATOM 726 N N . ILE A 1 91 ? 18.649 3.648 -10.877 1.00 73.25 91 ILE A N 1
ATOM 727 C CA . ILE A 1 91 ? 18.920 2.638 -11.911 1.00 73.25 91 ILE A CA 1
ATOM 728 C C . ILE A 1 91 ? 18.779 3.243 -13.311 1.00 73.25 91 ILE A C 1
ATOM 730 O O . ILE A 1 91 ? 19.682 3.104 -14.132 1.00 73.25 91 ILE A O 1
ATOM 734 N N . ALA A 1 92 ? 17.697 3.978 -13.575 1.00 70.69 92 ALA A N 1
ATOM 735 C CA . ALA A 1 92 ? 17.496 4.625 -14.869 1.00 70.69 92 ALA A CA 1
ATOM 736 C C . ALA A 1 92 ? 18.564 5.689 -15.178 1.00 70.69 92 ALA A C 1
ATOM 738 O O . ALA A 1 92 ? 19.043 5.790 -16.309 1.00 70.69 92 ALA A O 1
ATOM 739 N N . SER A 1 93 ? 18.977 6.469 -14.172 1.00 70.19 93 SER A N 1
ATOM 740 C CA . SER A 1 93 ? 20.066 7.436 -14.333 1.00 70.19 93 SER A CA 1
ATOM 741 C C . SER A 1 93 ? 21.413 6.767 -14.607 1.00 70.19 93 SER A C 1
ATOM 743 O O . SER A 1 93 ? 22.185 7.303 -15.400 1.00 70.19 93 SER A O 1
ATOM 745 N N . ASP A 1 94 ? 21.724 5.664 -13.929 1.00 74.69 94 ASP A N 1
ATOM 746 C CA . ASP A 1 94 ? 22.983 4.938 -14.103 1.00 74.69 94 ASP A CA 1
ATOM 747 C C . ASP A 1 94 ? 23.018 4.250 -15.475 1.00 74.69 94 ASP A C 1
ATOM 749 O O . ASP A 1 94 ? 24.019 4.352 -16.186 1.00 74.69 94 ASP A O 1
ATOM 753 N N . PHE A 1 95 ? 21.891 3.678 -15.917 1.00 68.88 95 PHE A N 1
ATOM 754 C CA . PHE A 1 95 ? 21.738 3.124 -17.263 1.00 68.88 95 PHE A CA 1
ATOM 755 C C . PHE A 1 95 ? 22.024 4.176 -18.344 1.00 68.88 95 PHE A C 1
ATOM 757 O O . PHE A 1 95 ? 22.880 3.958 -19.200 1.00 68.88 95 PHE A O 1
ATOM 764 N N . LYS A 1 96 ? 21.415 5.368 -18.244 1.00 69.88 96 LYS A N 1
ATOM 765 C CA . LYS A 1 96 ? 21.628 6.479 -19.191 1.00 69.88 96 LYS A CA 1
ATOM 766 C C . LYS A 1 96 ? 23.089 6.938 -19.288 1.00 69.88 96 LYS A C 1
ATOM 768 O O . LYS A 1 96 ? 23.504 7.415 -20.343 1.00 69.88 96 LYS A O 1
ATOM 773 N N . LYS A 1 97 ? 23.858 6.844 -18.198 1.00 73.44 97 LYS A N 1
ATOM 774 C CA . LYS A 1 97 ? 25.296 7.166 -18.199 1.00 73.44 97 LYS A CA 1
ATOM 775 C C . LYS A 1 97 ? 26.145 6.069 -18.836 1.00 73.44 97 LYS A C 1
ATOM 777 O O . LYS A 1 97 ? 27.217 6.378 -19.321 1.00 73.44 97 LYS A O 1
ATOM 782 N N . SER A 1 98 ? 25.704 4.813 -18.785 1.00 73.69 98 SER A N 1
ATOM 783 C CA . SER A 1 98 ? 26.448 3.676 -19.346 1.00 73.69 98 SER A CA 1
ATOM 784 C C . SER A 1 98 ? 26.267 3.499 -20.857 1.00 73.69 98 SER A C 1
ATOM 786 O O . SER A 1 98 ? 27.089 2.853 -21.498 1.00 73.69 98 SER A O 1
ATOM 788 N N . THR A 1 99 ? 25.191 4.054 -21.421 1.00 64.50 99 THR A N 1
ATOM 789 C CA . THR A 1 99 ? 24.848 3.957 -22.850 1.00 64.50 99 THR A CA 1
ATOM 790 C C . THR A 1 99 ? 25.247 5.188 -23.676 1.00 64.50 99 THR A C 1
ATOM 792 O O . THR A 1 99 ? 25.011 5.187 -24.881 1.00 64.50 99 THR A O 1
ATOM 795 N N . ASN A 1 100 ? 25.799 6.233 -23.046 1.00 52.69 100 ASN A N 1
ATOM 796 C CA . ASN A 1 100 ? 26.392 7.415 -23.694 1.00 52.69 100 ASN A CA 1
ATOM 797 C C . ASN A 1 100 ? 27.901 7.424 -23.452 1.00 52.69 100 ASN A C 1
ATOM 799 O O . ASN A 1 100 ? 28.626 7.898 -24.350 1.00 52.69 100 ASN A O 1
#

Sequence (100 aa):
MGKRKRGNEEFDSKLGEVFLFGGEARAEKAAKDLASNLKLTRRINDILRKEVSKQGKFVPEVASELDQALHEVEILLHEAERILYQDVRKIASDFKKSTN

Secondary structure (DSSP, 8-state):
--SHHHHHHHHHHHHHHHHTTTT-HHHHHHHHHHHHHHHHHHHHHHHHHHHHHHHTTT-HHHHHHHHHHHHHHHHHHHHHHHIIIIIHHHHHHHHHHH--

Organism: Pythium oligandrum (NCBI:txid41045)

Foldseek 3Di:
DPDPVVVVVVQLVLLCVLCVVPPCPVSSVVLVVLVVVLVVLVVVLVVQLVVLVVCCVPVVVVSVVSVVVSVVSVVVSVVSCCCSPPVSSVVSVVVVVVVD

Radius of gyration: 17.97 Å; chains: 1; bounding box: 42×32×49 Å